Protein AF-A0A1Q9CNU0-F1 (afdb_monomer_lite)

Radius of gyration: 16.38 Å; chains: 1; bounding box: 50×30×41 Å

pLDDT: mean 82.79, std 15.1, range [34.31, 97.56]

Organism: Symbiodinium microadriaticum (NCBI:txid2951)

Foldseek 3Di:
DPPQADKDKDAWDDPPVDTHGWIWIARPVVRDIDTDDAEEPRDPDRDQCFADDVQADPWHWDADPVHRYIDTDDAEEDDAHRHFHQWEWDDDDQKIWTAWGDPPDFGQWIWIQRNVRRYIDTDDDDDDCRPDGDGNDYDDDDD

Structure (mmCIF, N/CA/C/O backbone):
data_AF-A0A1Q9CNU0-F1
#
_entry.id   AF-A0A1Q9CNU0-F1
#
loop_
_atom_site.group_PDB
_atom_site.id
_atom_site.type_symbol
_atom_site.label_atom_id
_atom_site.label_alt_id
_atom_site.label_comp_id
_atom_site.label_asym_id
_atom_site.label_entity_id
_atom_site.label_seq_id
_atom_site.pdbx_PDB_ins_code
_atom_site.Cartn_x
_atom_site.Cartn_y
_atom_site.Cartn_z
_atom_site.occupancy
_atom_site.B_iso_or_equiv
_atom_site.auth_seq_id
_atom_site.auth_comp_id
_atom_site.auth_asym_id
_atom_site.auth_atom_id
_atom_site.pdbx_PDB_model_num
ATOM 1 N N . MET A 1 1 ? -32.743 1.104 3.503 1.00 41.03 1 MET A N 1
ATOM 2 C CA . MET A 1 1 ? -31.331 0.662 3.493 1.00 41.03 1 MET A CA 1
ATOM 3 C C . MET A 1 1 ? -30.575 1.534 4.484 1.00 41.03 1 MET A C 1
ATOM 5 O O . MET A 1 1 ? -30.625 2.746 4.327 1.00 41.03 1 MET A O 1
ATOM 9 N N . LYS A 1 2 ? -29.979 0.975 5.549 1.00 45.94 2 LYS A N 1
ATOM 10 C CA . LYS A 1 2 ? -29.130 1.771 6.453 1.00 45.94 2 LYS A CA 1
ATOM 11 C C . LYS A 1 2 ? -27.870 2.138 5.676 1.00 45.94 2 LYS A C 1
ATOM 13 O O . LYS A 1 2 ? -27.099 1.252 5.328 1.00 45.94 2 LYS A O 1
ATOM 18 N N . VAL A 1 3 ? -27.700 3.420 5.373 1.00 54.53 3 VAL A N 1
ATOM 19 C CA . VAL A 1 3 ? -26.422 3.941 4.889 1.00 54.53 3 VAL A CA 1
ATOM 20 C C . VAL A 1 3 ? -25.438 3.745 6.038 1.00 54.53 3 VAL A C 1
ATOM 22 O O . VAL A 1 3 ? -25.589 4.362 7.090 1.00 54.53 3 VAL A O 1
ATOM 25 N N . SER A 1 4 ? -24.505 2.805 5.894 1.00 72.00 4 SER A N 1
ATOM 26 C CA . SER A 1 4 ? -23.425 2.637 6.862 1.00 72.00 4 SER A CA 1
ATOM 27 C C . SER A 1 4 ? -22.554 3.887 6.823 1.00 72.00 4 SER A C 1
ATOM 29 O O . SER A 1 4 ? -22.126 4.299 5.742 1.00 72.00 4 SER A O 1
ATOM 31 N N . CYS A 1 5 ? -22.299 4.490 7.980 1.00 82.75 5 CYS A N 1
ATOM 32 C CA . CYS A 1 5 ? -21.393 5.624 8.070 1.00 82.75 5 CYS A CA 1
ATOM 33 C C . CYS A 1 5 ? -19.988 5.233 7.583 1.00 82.75 5 CYS A C 1
ATOM 35 O O . CYS A 1 5 ? -19.506 4.144 7.910 1.00 82.75 5 CYS A O 1
ATOM 37 N N . PRO A 1 6 ? -19.328 6.082 6.778 1.00 91.12 6 PRO A N 1
ATOM 38 C CA . PRO A 1 6 ? -17.982 5.801 6.309 1.00 91.12 6 PRO A CA 1
ATOM 39 C C . PRO A 1 6 ? -17.003 5.817 7.489 1.00 91.12 6 PRO A C 1
ATOM 41 O O . PRO A 1 6 ? -17.133 6.620 8.414 1.00 91.12 6 PRO A O 1
ATOM 44 N N . CYS A 1 7 ? -16.015 4.929 7.441 1.00 92.69 7 CYS A N 1
ATOM 45 C CA . CYS A 1 7 ? -14.971 4.830 8.455 1.00 92.69 7 CYS A CA 1
ATOM 46 C C . CYS A 1 7 ? -13.599 5.056 7.820 1.00 92.69 7 CYS A C 1
ATOM 48 O O . CYS A 1 7 ? -13.320 4.537 6.737 1.00 92.69 7 CYS A O 1
ATOM 50 N N . LEU A 1 8 ? -12.741 5.798 8.516 1.00 92.69 8 LEU A N 1
ATOM 51 C CA . LEU A 1 8 ? -11.307 5.828 8.246 1.00 92.69 8 LEU A CA 1
ATOM 52 C C . LEU A 1 8 ? -10.663 4.651 8.975 1.00 92.69 8 LEU A C 1
ATOM 54 O O . LEU A 1 8 ? -10.969 4.414 10.138 1.00 92.69 8 LEU A O 1
ATOM 58 N N . TYR A 1 9 ? -9.760 3.943 8.311 1.00 92.06 9 TYR A N 1
ATOM 59 C CA . TYR A 1 9 ? -9.003 2.846 8.897 1.00 92.06 9 TYR A CA 1
ATOM 60 C C . TYR A 1 9 ? -7.525 3.217 8.939 1.00 92.06 9 TYR A C 1
ATOM 62 O O . TYR A 1 9 ? -6.985 3.719 7.953 1.00 92.06 9 TYR A O 1
ATOM 70 N N . VAL A 1 10 ? -6.887 2.972 10.079 1.00 91.69 10 VAL A N 1
ATOM 71 C CA . VAL A 1 10 ? -5.458 3.198 10.296 1.00 91.69 10 VAL A CA 1
ATOM 72 C C . VAL A 1 10 ? -4.853 1.888 10.760 1.00 91.69 10 VAL A C 1
ATOM 74 O O . VAL A 1 10 ? -5.343 1.284 11.712 1.00 91.69 10 VAL A O 1
ATOM 77 N N . TRP A 1 11 ? -3.803 1.455 10.074 1.00 88.94 11 TRP A N 1
ATOM 78 C CA . TRP A 1 11 ? -3.039 0.279 10.450 1.00 88.94 11 TRP A CA 1
ATOM 79 C C . TRP A 1 11 ? -1.566 0.628 10.570 1.00 88.94 11 TRP A C 1
ATOM 81 O O . TRP A 1 11 ? -1.003 1.259 9.671 1.00 88.94 11 TRP A O 1
ATOM 91 N N . GLY A 1 12 ? -0.961 0.183 11.664 1.00 87.12 12 GLY A N 1
ATOM 92 C CA . GLY A 1 12 ? 0.446 0.382 11.954 1.00 87.12 12 GLY A CA 1
ATOM 93 C C . GLY A 1 12 ? 0.875 1.847 11.952 1.00 87.12 12 GLY A C 1
ATOM 94 O O . GLY A 1 12 ? 0.129 2.736 12.362 1.00 87.12 12 GLY A O 1
ATOM 95 N N . GLY A 1 13 ? 2.110 2.112 11.528 1.00 82.81 13 GLY A N 1
ATOM 96 C CA . GLY A 1 13 ? 2.705 3.441 11.632 1.00 82.81 13 GLY A CA 1
ATOM 97 C C . GLY A 1 13 ? 4.052 3.431 12.344 1.00 82.81 13 GLY A C 1
ATOM 98 O O . GLY A 1 13 ? 4.733 2.410 12.447 1.00 82.81 13 GLY A O 1
ATOM 99 N N . THR A 1 14 ? 4.440 4.593 12.864 1.00 82.38 14 THR A N 1
ATOM 100 C CA . THR A 1 14 ? 5.580 4.713 13.771 1.00 82.38 14 THR A CA 1
ATOM 101 C C . THR A 1 14 ? 5.339 5.797 14.812 1.00 82.38 14 THR A C 1
ATOM 103 O O . THR A 1 14 ? 4.830 6.869 14.493 1.00 82.38 14 THR A O 1
ATOM 106 N N . HIS A 1 15 ? 5.750 5.531 16.051 1.00 80.94 15 HIS A N 1
ATOM 107 C CA . HIS A 1 15 ? 5.884 6.534 17.115 1.00 80.94 15 HIS A CA 1
ATOM 108 C C . HIS A 1 15 ? 7.367 6.875 17.360 1.00 80.94 15 HIS A C 1
ATOM 110 O O . HIS A 1 15 ? 7.788 7.125 18.488 1.00 80.94 15 HIS A O 1
ATOM 116 N N . GLY A 1 16 ? 8.194 6.813 16.312 1.00 78.31 16 GLY A N 1
ATOM 117 C CA . GLY A 1 16 ? 9.639 7.037 16.370 1.00 78.31 16 GLY A CA 1
ATOM 118 C C . GLY A 1 16 ? 10.416 5.759 16.680 1.00 78.31 16 GLY A C 1
ATOM 119 O O . GLY A 1 16 ? 11.146 5.261 15.827 1.00 78.31 16 GLY A O 1
ATOM 120 N N . THR A 1 17 ? 10.254 5.207 17.884 1.00 77.94 17 THR A N 1
ATOM 121 C CA . THR A 1 17 ? 10.979 3.991 18.314 1.00 77.94 17 THR A CA 1
ATOM 122 C C . THR A 1 17 ? 10.152 2.714 18.214 1.00 77.94 17 THR A C 1
ATOM 124 O O . THR A 1 17 ? 10.720 1.626 18.151 1.00 77.94 17 THR A O 1
ATOM 127 N N . ASN A 1 18 ? 8.823 2.837 18.176 1.00 79.88 18 ASN A N 1
AT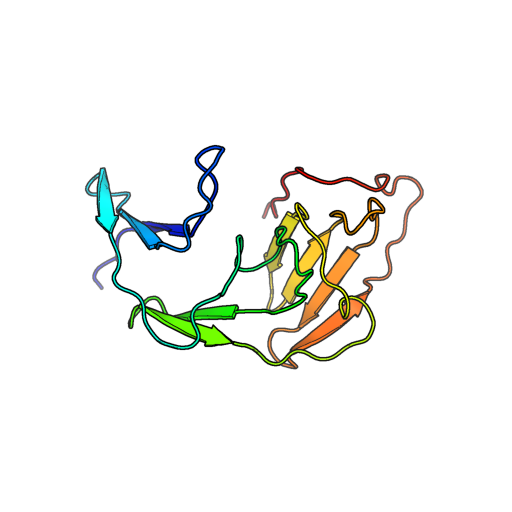OM 128 C CA . ASN A 1 18 ? 7.906 1.714 18.026 1.00 79.88 18 ASN A CA 1
ATOM 129 C C . ASN A 1 18 ? 7.231 1.740 16.651 1.00 79.88 18 ASN A C 1
ATOM 131 O O . ASN A 1 18 ? 6.874 2.808 16.147 1.00 79.88 18 ASN A O 1
ATOM 135 N N . TYR A 1 19 ? 7.026 0.556 16.086 1.00 78.00 19 TYR A N 1
ATOM 136 C CA . TYR A 1 19 ? 6.360 0.332 14.809 1.00 78.00 19 TYR A CA 1
ATOM 137 C C . TYR A 1 19 ? 5.184 -0.610 15.048 1.00 78.00 19 TYR A C 1
ATOM 139 O O . TYR A 1 19 ? 5.342 -1.825 14.905 1.00 78.00 19 TYR A O 1
ATOM 147 N N . PRO A 1 20 ? 4.043 -0.079 15.514 1.00 84.62 20 PRO A N 1
ATOM 148 C CA . PRO A 1 20 ? 2.911 -0.922 15.833 1.00 84.62 20 PRO A CA 1
ATOM 149 C C . PRO A 1 20 ? 2.366 -1.597 14.567 1.00 84.62 20 PRO A C 1
ATOM 151 O O . PRO A 1 20 ? 2.570 -1.125 13.450 1.00 84.62 20 PRO A O 1
ATOM 154 N N . THR A 1 21 ? 1.669 -2.710 14.764 1.00 86.19 21 THR A N 1
ATOM 155 C CA . THR A 1 21 ? 0.923 -3.450 13.731 1.00 86.19 21 THR A CA 1
ATOM 156 C C . THR A 1 21 ? -0.559 -3.552 14.106 1.00 86.19 21 THR A C 1
ATOM 158 O O . THR A 1 21 ? -1.267 -4.475 13.696 1.00 86.19 21 THR A O 1
ATOM 161 N N . ASP A 1 22 ? -1.024 -2.620 14.940 1.00 90.06 22 ASP A N 1
ATOM 162 C CA . ASP A 1 22 ? -2.398 -2.540 15.411 1.00 90.06 22 ASP A CA 1
ATOM 163 C C . ASP A 1 22 ? -3.313 -1.854 14.392 1.00 90.06 22 ASP A C 1
ATOM 165 O O . ASP A 1 22 ? -2.875 -1.242 13.418 1.00 90.06 22 ASP A O 1
ATOM 169 N N . MET A 1 23 ? -4.616 -2.032 14.595 1.00 91.94 23 MET A N 1
ATOM 170 C CA . MET A 1 23 ? -5.657 -1.567 13.694 1.00 91.94 23 MET A CA 1
ATOM 171 C C . MET A 1 23 ? -6.642 -0.701 14.471 1.00 91.94 23 MET A C 1
ATOM 173 O O . MET A 1 23 ? -7.215 -1.143 15.467 1.00 91.94 23 MET A O 1
ATOM 177 N N . TYR A 1 24 ? -6.900 0.499 13.967 1.00 94.38 24 TYR A N 1
ATOM 178 C CA . TYR A 1 24 ? -7.953 1.375 14.463 1.00 94.38 24 TYR A CA 1
ATOM 179 C C . TYR A 1 24 ? -8.907 1.738 13.338 1.00 94.38 24 TYR A C 1
ATOM 181 O O . TYR A 1 24 ? -8.525 1.819 12.165 1.00 94.38 24 TYR A O 1
ATOM 189 N N . ARG A 1 25 ? -10.153 2.026 13.707 1.00 94.62 25 ARG A N 1
ATOM 190 C CA . ARG A 1 25 ? -11.081 2.740 12.834 1.00 94.62 25 ARG A CA 1
ATOM 191 C C . ARG A 1 25 ? -11.614 3.991 13.505 1.00 94.62 25 ARG A C 1
ATOM 193 O O . ARG A 1 25 ? -11.776 4.028 14.720 1.00 94.62 25 ARG A O 1
ATOM 200 N N . PHE A 1 26 ? -11.915 4.989 12.694 1.00 96.00 26 PHE A N 1
ATOM 201 C CA . PHE A 1 26 ? -12.600 6.202 13.098 1.00 96.00 26 PHE A CA 1
ATOM 202 C C . PHE A 1 26 ? -13.923 6.300 12.353 1.00 96.00 26 PHE A C 1
ATOM 204 O O . PHE A 1 26 ? -13.940 6.385 11.121 1.00 96.00 26 PHE A O 1
ATOM 211 N N . ASP A 1 27 ? -15.025 6.287 13.093 1.00 94.44 27 ASP A N 1
ATOM 212 C CA . ASP A 1 27 ? -16.357 6.494 12.535 1.00 94.44 27 ASP A CA 1
ATOM 213 C C . ASP A 1 27 ? -16.566 7.994 12.274 1.00 94.44 27 ASP A C 1
ATOM 215 O O . ASP A 1 27 ? -16.529 8.817 13.192 1.00 94.44 27 ASP A O 1
ATOM 219 N N . LEU A 1 28 ? -16.782 8.364 11.007 1.00 94.69 28 LEU A N 1
ATOM 220 C CA . LEU A 1 28 ? -16.878 9.769 10.596 1.00 94.69 28 LEU A CA 1
ATOM 221 C C . LEU A 1 28 ? -18.177 10.454 11.049 1.00 94.69 28 LEU A C 1
ATOM 223 O O . LEU A 1 28 ? -18.230 11.683 11.088 1.00 94.69 28 LEU A O 1
ATOM 227 N N . CYS A 1 29 ? -19.216 9.692 11.393 1.00 94.44 29 CYS A N 1
ATOM 228 C CA . CYS A 1 29 ? -20.485 10.231 11.875 1.00 94.44 29 CYS A CA 1
ATOM 229 C C . CYS A 1 29 ? -20.441 10.506 13.380 1.00 94.44 29 CYS A C 1
ATOM 231 O O . CYS A 1 29 ? -20.819 11.588 13.826 1.00 94.44 29 CYS A O 1
ATOM 233 N N . THR A 1 30 ? -19.974 9.534 14.164 1.00 95.38 30 THR A N 1
ATOM 234 C CA . THR A 1 30 ? -19.898 9.633 15.632 1.00 95.38 30 THR A CA 1
ATOM 235 C C . THR A 1 30 ? -18.630 10.336 16.109 1.00 95.38 30 THR A C 1
ATOM 237 O O . THR A 1 30 ? -18.575 10.804 17.247 1.00 95.38 30 THR A O 1
ATOM 240 N N . LYS A 1 31 ? -17.627 10.451 15.229 1.00 95.50 31 LYS A N 1
ATOM 241 C CA . LYS A 1 31 ? -16.302 11.014 15.507 1.00 95.50 31 LYS A CA 1
ATOM 242 C C . LYS A 1 31 ? -15.576 10.275 16.632 1.00 95.50 31 LYS A C 1
ATOM 244 O O . LYS A 1 31 ? -14.934 10.904 17.472 1.00 95.50 31 LYS A O 1
ATOM 249 N N . GLN A 1 32 ? -15.698 8.951 16.658 1.00 96.94 32 GLN A N 1
ATOM 250 C CA . GLN A 1 32 ? -15.085 8.099 17.675 1.00 96.94 32 GLN A CA 1
ATOM 251 C C . GLN A 1 32 ? -14.052 7.159 17.064 1.00 96.94 32 GLN A C 1
ATOM 253 O O . GLN A 1 32 ? -14.264 6.599 15.987 1.00 96.94 32 GLN A O 1
ATOM 258 N N . TRP A 1 33 ? -12.943 6.990 17.785 1.00 97.56 33 TRP A N 1
ATOM 259 C CA . TRP A 1 33 ? -11.941 5.968 17.508 1.00 97.56 33 TRP A CA 1
ATOM 260 C C . TRP A 1 33 ? -12.322 4.653 18.181 1.00 97.56 33 TRP A C 1
ATOM 262 O O . TRP A 1 33 ? -12.805 4.636 19.310 1.00 97.56 33 TRP A O 1
ATOM 272 N N . GLU A 1 34 ? -12.035 3.551 17.504 1.00 96.31 34 GLU A N 1
ATOM 273 C CA . GLU A 1 34 ? -12.227 2.199 18.008 1.00 96.31 34 GLU A CA 1
ATOM 274 C C . GLU A 1 34 ? -11.001 1.352 17.668 1.00 96.31 34 GLU A C 1
ATOM 276 O O . GLU A 1 34 ? -10.555 1.319 16.517 1.00 96.31 34 GLU A O 1
ATOM 281 N N . TYR A 1 35 ? -10.464 0.667 18.676 1.00 96.25 35 TYR A N 1
ATOM 282 C CA . TYR A 1 35 ? -9.437 -0.352 18.493 1.00 96.25 35 TYR A CA 1
ATOM 283 C C . TYR A 1 35 ? -10.068 -1.628 17.936 1.00 96.25 35 TYR A C 1
ATOM 285 O O . TYR A 1 35 ? -11.055 -2.125 18.482 1.00 96.25 35 TYR A O 1
ATOM 293 N N . LEU A 1 36 ? -9.486 -2.184 16.875 1.00 95.31 36 LEU A N 1
ATOM 294 C CA . LEU A 1 36 ? -9.962 -3.415 16.256 1.00 95.31 36 LEU A CA 1
ATOM 295 C C . LEU A 1 36 ? -9.061 -4.588 16.636 1.00 95.31 36 LEU A C 1
ATOM 297 O O . LEU A 1 36 ? -7.870 -4.609 16.328 1.00 95.31 36 LEU A O 1
ATOM 301 N N . ILE A 1 37 ? -9.661 -5.620 17.227 1.00 94.56 37 ILE A N 1
ATOM 302 C CA . ILE A 1 37 ? -9.012 -6.926 17.359 1.00 94.56 37 ILE A CA 1
ATOM 303 C C . ILE A 1 37 ? -8.994 -7.572 15.973 1.00 94.56 37 ILE A C 1
ATOM 305 O O . ILE A 1 37 ? -10.046 -7.739 15.350 1.00 94.56 37 ILE A O 1
ATOM 309 N N . THR A 1 38 ? -7.803 -7.929 15.494 1.00 93.12 38 THR A N 1
ATOM 310 C CA . THR A 1 38 ? -7.608 -8.556 14.180 1.00 93.12 38 THR A CA 1
ATOM 311 C C . THR A 1 38 ? -6.982 -9.941 14.312 1.00 93.12 38 THR A C 1
ATOM 313 O O . THR A 1 38 ? -6.310 -10.242 15.298 1.00 93.12 38 THR A O 1
ATOM 316 N N . THR A 1 39 ? -7.244 -10.811 13.337 1.00 94.50 39 THR A N 1
ATOM 317 C CA . THR A 1 39 ? -6.783 -12.212 13.328 1.00 94.50 39 THR A CA 1
ATOM 318 C C . THR A 1 39 ? -6.345 -12.642 11.923 1.00 94.50 39 THR A C 1
ATOM 320 O O . THR A 1 39 ? -6.466 -11.863 10.978 1.00 94.50 39 THR A O 1
ATOM 323 N N . GLY A 1 40 ? -5.856 -13.876 11.763 1.00 92.19 40 GLY A N 1
ATOM 324 C CA . GLY A 1 40 ? -5.451 -14.445 10.471 1.00 92.19 40 GLY A CA 1
ATOM 325 C C . GLY A 1 40 ? -3.955 -14.311 10.195 1.00 92.19 40 GLY A C 1
ATOM 326 O O . GLY A 1 40 ? -3.148 -14.359 11.125 1.00 92.19 40 GLY A O 1
ATOM 327 N N . ASP A 1 41 ? -3.594 -14.143 8.922 1.00 88.56 41 ASP A N 1
ATOM 328 C CA . ASP A 1 41 ? -2.203 -13.981 8.483 1.00 88.56 41 ASP A CA 1
ATOM 329 C C . ASP A 1 41 ? -1.744 -12.547 8.771 1.00 88.56 41 ASP A C 1
ATOM 331 O O . ASP A 1 41 ?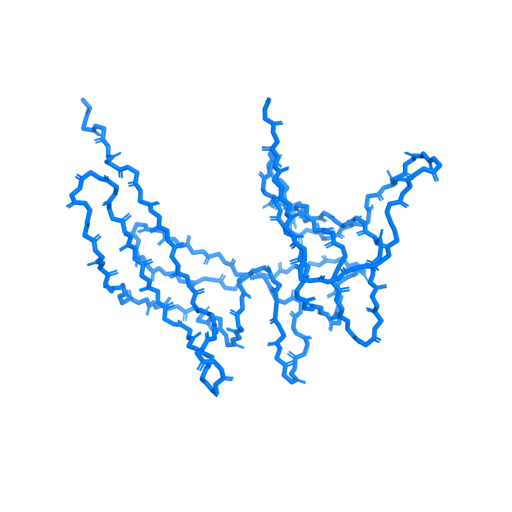 -1.714 -11.696 7.879 1.00 88.56 41 ASP A O 1
ATOM 335 N N . LEU A 1 42 ? -1.471 -12.250 10.042 1.00 85.81 42 LEU A N 1
ATOM 336 C CA . LEU A 1 42 ? -1.105 -10.905 10.477 1.00 85.81 42 LEU A CA 1
ATOM 337 C C . LEU A 1 42 ? 0.161 -10.437 9.740 1.00 85.81 42 LEU A C 1
ATOM 339 O O . LEU A 1 42 ? 1.186 -11.124 9.812 1.00 85.81 42 LEU A O 1
ATOM 343 N N . PRO A 1 43 ? 0.130 -9.272 9.066 1.00 79.06 43 PRO A N 1
ATOM 344 C CA . PRO A 1 43 ? 1.320 -8.747 8.425 1.00 79.06 43 PRO A CA 1
ATOM 345 C C . PRO A 1 43 ? 2.394 -8.466 9.482 1.00 79.06 43 PRO A C 1
ATOM 347 O O . PRO A 1 43 ? 2.217 -7.649 10.387 1.00 79.06 43 PRO A O 1
ATOM 350 N N . CYS A 1 44 ? 3.527 -9.154 9.372 1.00 64.12 44 CYS A N 1
ATOM 351 C CA . CYS A 1 44 ? 4.696 -8.941 10.214 1.00 64.12 44 CYS A CA 1
ATOM 352 C C . CYS A 1 44 ? 5.535 -7.788 9.642 1.00 64.12 44 CYS A C 1
ATOM 354 O O . CYS A 1 44 ? 6.594 -7.986 9.055 1.00 64.12 44 CYS A O 1
ATOM 356 N N . GLY A 1 45 ? 5.049 -6.553 9.736 1.00 57.91 45 GLY A N 1
ATOM 357 C CA . GLY A 1 45 ? 5.732 -5.443 9.073 1.00 57.91 45 GLY A CA 1
ATOM 358 C C . GLY A 1 45 ? 4.991 -4.128 9.167 1.00 57.91 45 GLY A C 1
ATOM 359 O O . GLY A 1 45 ? 3.933 -4.054 9.765 1.00 57.91 45 GLY A O 1
ATOM 360 N N . ARG A 1 46 ? 5.578 -3.064 8.620 1.00 59.62 46 ARG A N 1
ATOM 361 C CA . ARG A 1 46 ? 5.137 -1.697 8.908 1.00 59.62 46 ARG A CA 1
ATOM 362 C C . ARG A 1 46 ? 3.934 -1.234 8.080 1.00 59.62 46 ARG A C 1
ATOM 364 O O . ARG A 1 46 ? 3.204 -0.395 8.590 1.00 59.62 46 ARG A O 1
ATOM 371 N N . TYR A 1 47 ? 3.703 -1.736 6.852 1.00 56.00 47 TYR A N 1
ATOM 372 C CA . TYR A 1 47 ? 2.589 -1.285 5.977 1.00 56.00 47 TYR A CA 1
ATOM 373 C C . TYR A 1 47 ? 2.075 -2.396 5.022 1.00 56.00 47 TYR A C 1
ATOM 375 O O . TYR A 1 47 ? 2.853 -3.236 4.580 1.00 56.00 47 TYR A O 1
ATOM 383 N N . ILE A 1 48 ? 0.768 -2.396 4.708 1.00 54.72 48 ILE A N 1
ATOM 384 C CA . ILE A 1 48 ? 0.029 -3.440 3.940 1.00 54.72 48 ILE A CA 1
ATOM 385 C C . ILE A 1 48 ? 0.318 -3.407 2.433 1.00 54.72 48 ILE A C 1
ATOM 387 O O . ILE A 1 48 ? 0.196 -4.420 1.749 1.00 54.72 48 ILE A O 1
ATOM 391 N N . VAL A 1 49 ? 0.724 -2.244 1.925 1.00 50.53 49 VAL A N 1
ATOM 392 C CA . VAL A 1 49 ? 1.297 -2.055 0.592 1.00 50.53 49 VAL A CA 1
ATOM 393 C C . VAL A 1 49 ? 2.410 -1.025 0.771 1.00 50.53 49 VAL A C 1
ATOM 395 O O . VAL A 1 49 ? 2.170 0.177 0.715 1.00 50.53 49 VAL A O 1
ATOM 398 N N . GLY A 1 50 ? 3.601 -1.510 1.131 1.00 44.56 50 GLY A N 1
ATOM 399 C CA . GLY A 1 50 ? 4.820 -0.706 1.129 1.00 44.56 50 GLY A CA 1
ATOM 400 C C . GLY A 1 50 ? 5.256 -0.031 2.398 1.00 44.56 50 GLY A C 1
ATOM 401 O O . GLY A 1 50 ? 4.829 1.073 2.714 1.00 44.56 50 GLY A O 1
ATOM 402 N N . GLY A 1 51 ? 6.264 -0.603 3.047 1.00 40.78 51 GLY A N 1
ATOM 403 C CA . GLY A 1 51 ? 7.069 0.159 3.987 1.00 40.78 51 GLY A CA 1
ATOM 404 C C . GLY A 1 51 ? 7.917 -0.691 4.916 1.00 40.78 51 GLY A C 1
ATOM 405 O O . GLY A 1 51 ? 7.563 -1.807 5.273 1.00 40.78 51 GLY A O 1
ATOM 406 N N . SER A 1 52 ? 9.073 -0.122 5.255 1.00 39.09 52 SER A N 1
ATOM 407 C CA . SER A 1 52 ? 10.337 -0.813 5.508 1.00 39.09 52 SER A CA 1
ATOM 408 C C . SER A 1 52 ? 10.282 -1.748 6.699 1.00 39.09 52 SER A C 1
ATOM 410 O O . SER A 1 52 ? 9.709 -1.422 7.717 1.00 39.09 52 SER A O 1
ATOM 412 N N . GLY A 1 53 ? 10.905 -2.908 6.582 1.00 34.31 53 GLY A N 1
ATOM 413 C CA . GLY A 1 53 ? 11.475 -3.661 7.685 1.00 34.31 53 GLY A CA 1
ATOM 414 C C . GLY A 1 53 ? 12.978 -3.756 7.434 1.00 34.31 53 GLY A C 1
ATOM 415 O O . GLY A 1 53 ? 13.438 -3.496 6.324 1.00 34.31 53 GLY A O 1
ATOM 416 N N . ILE A 1 54 ? 13.753 -4.182 8.430 1.00 34.66 54 ILE A N 1
ATOM 417 C CA . ILE A 1 54 ? 15.109 -4.717 8.181 1.00 34.66 54 ILE A CA 1
ATOM 418 C C . ILE A 1 54 ? 15.079 -5.911 7.209 1.00 34.66 54 ILE A C 1
ATOM 420 O O . ILE A 1 54 ? 16.082 -6.201 6.568 1.00 34.66 54 ILE A O 1
ATOM 424 N N . ASN A 1 55 ? 13.901 -6.518 7.031 1.00 38.06 55 ASN A N 1
ATOM 425 C CA . ASN A 1 55 ? 13.606 -7.486 5.991 1.00 38.06 55 ASN A CA 1
ATOM 426 C C . ASN A 1 55 ? 12.641 -6.867 4.970 1.00 38.06 55 ASN A C 1
ATOM 428 O O . ASN A 1 55 ? 11.582 -6.337 5.318 1.00 38.06 55 ASN A O 1
ATOM 432 N N . ARG A 1 56 ? 13.066 -6.878 3.710 1.00 50.53 56 ARG A N 1
ATOM 433 C CA . ARG A 1 56 ? 12.431 -6.202 2.581 1.00 50.53 56 ARG A CA 1
ATOM 434 C C . ARG A 1 56 ? 11.387 -7.141 1.970 1.00 50.53 56 ARG A C 1
ATOM 436 O O . ARG A 1 56 ? 11.710 -7.978 1.141 1.00 50.53 56 ARG A O 1
ATOM 443 N N . TYR A 1 57 ? 10.147 -7.082 2.447 1.00 53.84 57 TYR A N 1
ATOM 444 C CA . TYR A 1 57 ? 9.104 -7.997 1.975 1.00 53.84 57 TYR A CA 1
ATOM 445 C C . TYR A 1 57 ? 8.238 -7.331 0.901 1.00 53.84 57 TYR A C 1
ATOM 447 O O . TYR A 1 57 ? 7.610 -6.306 1.157 1.00 53.84 57 TYR A O 1
ATOM 455 N N . GLY A 1 58 ? 8.184 -7.933 -0.291 1.00 63.69 58 GLY A N 1
ATOM 456 C CA . GLY A 1 58 ? 7.187 -7.664 -1.340 1.00 63.69 58 GLY A CA 1
ATOM 457 C C . GLY A 1 58 ? 5.835 -8.346 -1.076 1.00 63.69 58 GLY A C 1
ATOM 458 O O . GLY A 1 58 ? 5.080 -8.617 -2.008 1.00 63.69 58 GLY A O 1
ATOM 459 N N . ASP A 1 59 ? 5.549 -8.676 0.185 1.00 77.62 59 ASP A N 1
ATOM 460 C CA . ASP A 1 59 ? 4.337 -9.382 0.577 1.00 77.62 59 ASP A CA 1
ATOM 461 C C . ASP A 1 59 ? 3.107 -8.479 0.439 1.00 77.62 59 ASP A C 1
ATOM 463 O O . ASP A 1 59 ? 3.109 -7.319 0.853 1.00 77.62 59 ASP A O 1
ATOM 467 N N . VAL A 1 60 ? 2.028 -9.046 -0.093 1.00 81.12 60 VAL A N 1
ATOM 468 C CA . VAL A 1 60 ? 0.734 -8.376 -0.219 1.00 81.12 60 VAL A CA 1
ATOM 469 C C . VAL A 1 60 ? -0.233 -9.007 0.769 1.00 81.12 60 VAL A C 1
ATOM 471 O O . VAL A 1 60 ? -0.352 -10.230 0.841 1.00 81.12 60 VAL A O 1
ATOM 474 N N . PHE A 1 61 ? -0.954 -8.179 1.519 1.00 85.88 61 PHE A N 1
ATOM 475 C CA . PHE A 1 61 ? -1.987 -8.634 2.444 1.00 85.88 61 PHE A CA 1
ATOM 476 C C . PHE A 1 61 ? -3.330 -7.988 2.119 1.00 85.88 61 PHE A C 1
ATOM 478 O O . PHE A 1 61 ? -3.407 -6.856 1.648 1.00 85.88 61 PHE A O 1
ATOM 485 N N . THR A 1 62 ? -4.409 -8.713 2.397 1.00 86.69 62 THR A N 1
ATOM 486 C CA . THR A 1 62 ? -5.782 -8.203 2.297 1.00 86.69 62 THR A CA 1
ATOM 487 C C . THR A 1 62 ? -6.450 -8.241 3.659 1.00 86.69 62 THR A C 1
ATOM 489 O O . THR A 1 62 ? -6.223 -9.164 4.441 1.00 86.69 62 THR A O 1
ATOM 492 N N . PHE A 1 63 ? -7.283 -7.238 3.933 1.00 89.31 63 PHE A N 1
ATOM 493 C CA . PHE A 1 63 ? -8.063 -7.147 5.160 1.00 89.31 63 PHE A CA 1
ATOM 494 C C . PHE A 1 63 ? -9.549 -7.273 4.861 1.00 89.31 63 PHE A C 1
ATOM 496 O O . PHE A 1 63 ? -10.100 -6.522 4.054 1.00 89.31 63 PHE A O 1
ATOM 503 N N . HIS A 1 64 ? -10.212 -8.206 5.536 1.00 88.44 64 HIS A N 1
ATOM 504 C CA . HIS A 1 64 ? -11.653 -8.367 5.439 1.00 88.44 64 HIS A CA 1
ATOM 505 C C . HIS A 1 64 ? -12.358 -7.579 6.551 1.00 88.44 64 HIS A C 1
ATOM 507 O O . HIS A 1 64 ? -12.434 -8.029 7.695 1.00 88.44 64 HI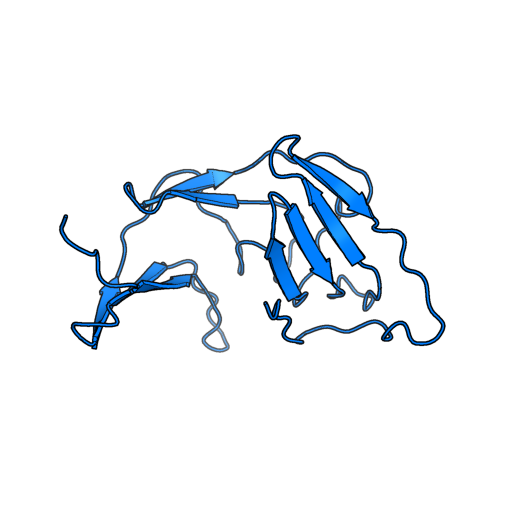S A O 1
ATOM 513 N N . PHE A 1 65 ? -12.921 -6.419 6.205 1.00 88.31 65 PHE A N 1
ATOM 514 C CA . PHE A 1 65 ? -13.527 -5.475 7.158 1.00 88.31 65 PHE A CA 1
ATOM 515 C C . PHE A 1 65 ? -14.720 -6.029 7.952 1.00 88.31 65 PHE A C 1
ATOM 517 O O . PHE A 1 65 ? -14.967 -5.589 9.068 1.00 88.31 65 PHE A O 1
ATOM 524 N N . GLY A 1 66 ? -15.473 -6.987 7.399 1.00 88.06 66 GLY A N 1
ATOM 525 C CA . GLY A 1 66 ? -16.626 -7.571 8.096 1.00 88.06 66 GLY A CA 1
ATOM 526 C C . GLY A 1 66 ? -16.244 -8.549 9.211 1.00 88.06 66 GLY A C 1
ATOM 527 O O . GLY A 1 66 ? -17.030 -8.775 10.122 1.00 88.06 66 GLY A O 1
ATOM 528 N N . THR A 1 67 ? -15.045 -9.133 9.140 1.00 91.69 67 THR A N 1
ATOM 529 C CA . THR A 1 67 ? -14.582 -10.173 10.079 1.00 91.69 67 THR A CA 1
ATOM 530 C C . THR A 1 67 ? -13.290 -9.795 10.797 1.00 91.69 67 THR A C 1
ATOM 532 O O . THR A 1 67 ? -12.835 -10.549 11.648 1.00 91.69 67 THR A O 1
ATOM 535 N N . ASN A 1 68 ? -12.679 -8.662 10.446 1.00 92.44 68 ASN A N 1
ATOM 536 C CA . ASN A 1 68 ? -11.366 -8.223 10.916 1.00 92.44 68 ASN A CA 1
ATOM 537 C C . ASN A 1 68 ? -10.252 -9.270 10.716 1.00 92.44 68 ASN A C 1
ATOM 539 O O . ASN A 1 68 ? -9.396 -9.468 11.581 1.00 92.44 68 ASN A O 1
ATOM 543 N N . VAL A 1 69 ? -10.269 -9.960 9.571 1.00 92.06 69 VAL A N 1
ATOM 544 C CA . VAL A 1 69 ? -9.299 -11.021 9.250 1.00 92.06 69 VAL A CA 1
ATOM 545 C C . VAL A 1 69 ? -8.317 -10.543 8.187 1.00 92.06 69 VAL A C 1
ATOM 547 O O . VAL A 1 69 ? -8.731 -10.086 7.120 1.00 92.06 69 VAL A O 1
ATOM 550 N N . TRP A 1 70 ? -7.027 -10.706 8.467 1.00 91.44 70 TRP A N 1
ATOM 551 C CA . TRP A 1 70 ? -5.929 -10.561 7.519 1.00 91.44 70 TRP A CA 1
ATOM 552 C C . TRP A 1 70 ? -5.689 -11.856 6.747 1.00 91.44 70 TRP A C 1
ATOM 554 O O . TRP A 1 70 ? -5.791 -12.954 7.301 1.00 91.44 70 TRP A O 1
ATOM 564 N N . ARG A 1 71 ? -5.343 -11.729 5.466 1.00 87.38 71 ARG A N 1
ATOM 565 C CA . ARG A 1 71 ? -4.900 -12.845 4.624 1.00 87.38 71 ARG A CA 1
ATOM 566 C C . ARG A 1 71 ? -3.697 -12.445 3.795 1.00 87.38 71 ARG A C 1
ATOM 568 O O . ARG A 1 71 ? -3.740 -11.405 3.129 1.00 87.38 71 ARG A O 1
ATOM 575 N N . LYS A 1 72 ? -2.669 -13.292 3.787 1.00 85.25 72 LYS A N 1
ATOM 576 C CA . LYS A 1 72 ? -1.529 -13.135 2.886 1.00 85.25 72 LYS A CA 1
ATOM 577 C C . LYS A 1 72 ? -1.962 -13.520 1.477 1.00 85.25 72 LYS A C 1
ATOM 579 O O . LYS A 1 72 ? -2.585 -14.558 1.261 1.00 85.25 72 LYS A O 1
ATOM 584 N N . VAL A 1 73 ? -1.645 -12.668 0.514 1.00 83.06 73 VAL A N 1
ATOM 585 C CA . VAL A 1 73 ? -1.881 -12.919 -0.903 1.00 83.06 73 VAL A CA 1
ATOM 586 C C . VAL A 1 73 ? -0.572 -13.388 -1.509 1.00 83.06 73 VAL A C 1
ATOM 588 O O . VAL A 1 73 ? 0.437 -12.687 -1.462 1.00 83.06 73 VAL A O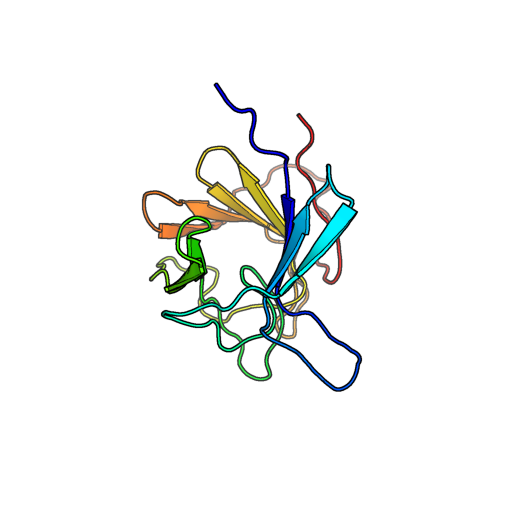 1
ATOM 591 N N . LEU A 1 74 ? -0.593 -14.591 -2.073 1.00 83.62 74 LEU A N 1
ATOM 592 C CA . LEU A 1 74 ? 0.518 -15.079 -2.873 1.00 83.62 74 LEU A CA 1
ATOM 593 C C . LEU A 1 74 ? 0.469 -14.372 -4.224 1.00 83.62 74 LEU A C 1
ATOM 595 O O . LEU A 1 74 ? -0.464 -14.569 -5.001 1.00 83.62 74 LEU A O 1
ATOM 599 N N . CYS A 1 75 ? 1.460 -13.522 -4.462 1.00 82.12 75 CYS A N 1
ATOM 600 C CA . CYS A 1 75 ? 1.635 -12.816 -5.719 1.00 82.12 75 CYS A CA 1
ATOM 601 C C . CYS A 1 75 ? 2.784 -13.430 -6.516 1.00 82.12 75 CYS A C 1
ATOM 603 O O . CYS A 1 75 ? 3.716 -14.005 -5.954 1.00 82.12 75 CYS A O 1
ATOM 605 N N . SER A 1 76 ? 2.713 -13.287 -7.834 1.00 83.12 76 SER A N 1
ATOM 606 C CA . SER A 1 76 ? 3.785 -13.658 -8.761 1.00 83.12 76 SER A CA 1
ATOM 607 C C . SER A 1 76 ? 4.168 -12.461 -9.637 1.00 83.12 76 SER A C 1
ATOM 609 O O . SER A 1 76 ? 3.620 -11.371 -9.462 1.00 83.12 76 SER A O 1
ATOM 611 N N . GLY A 1 77 ? 5.121 -12.639 -10.552 1.00 76.00 77 GLY A N 1
ATOM 612 C CA . GLY A 1 77 ? 5.679 -11.565 -11.381 1.00 76.00 77 GLY A CA 1
ATOM 613 C C . GLY A 1 77 ? 7.143 -11.272 -11.052 1.00 76.00 77 GLY A C 1
ATOM 614 O O . GLY A 1 77 ? 7.688 -11.786 -10.076 1.00 76.00 77 GLY A O 1
ATOM 615 N N . THR A 1 78 ? 7.795 -10.484 -11.902 1.00 62.34 78 THR A N 1
ATOM 616 C CA . THR A 1 78 ? 9.261 -10.322 -11.906 1.00 62.34 78 THR A CA 1
ATOM 617 C C . THR A 1 78 ? 9.767 -9.083 -11.176 1.00 62.34 78 THR A C 1
ATOM 619 O O . THR A 1 78 ? 10.941 -9.034 -10.832 1.00 62.34 78 THR A O 1
ATOM 622 N N . ASP A 1 79 ? 8.910 -8.091 -10.919 1.00 62.31 79 ASP A N 1
ATOM 623 C CA . ASP A 1 79 ? 9.395 -6.721 -10.679 1.00 62.31 79 ASP A CA 1
ATOM 624 C C . ASP A 1 79 ? 9.421 -6.293 -9.194 1.00 62.31 79 ASP A C 1
ATOM 626 O O . ASP A 1 79 ? 9.903 -5.208 -8.875 1.00 62.31 79 ASP A O 1
ATOM 630 N N . LEU A 1 80 ? 8.934 -7.131 -8.265 1.00 62.41 80 LEU A N 1
ATOM 631 C CA . LEU A 1 80 ? 8.824 -6.804 -6.826 1.00 62.41 80 LEU A CA 1
ATOM 632 C C . LEU A 1 80 ? 9.366 -7.873 -5.866 1.00 62.41 80 LEU A C 1
ATOM 634 O O . LEU A 1 80 ? 9.068 -7.812 -4.671 1.00 62.41 80 LEU A O 1
ATOM 638 N N . SER A 1 81 ? 10.176 -8.822 -6.350 1.00 53.44 81 SER A N 1
ATOM 639 C CA . SER A 1 81 ? 10.669 -9.949 -5.536 1.00 53.44 81 SER A CA 1
ATOM 640 C C . SER A 1 81 ? 11.377 -9.523 -4.247 1.00 53.44 81 SER A C 1
ATOM 642 O O . SER A 1 81 ? 11.312 -10.245 -3.254 1.00 53.44 81 SER A O 1
ATOM 644 N N . ASP A 1 82 ? 11.992 -8.336 -4.243 1.00 63.03 82 ASP A N 1
ATOM 645 C CA . ASP A 1 82 ? 12.916 -7.928 -3.184 1.00 63.03 82 ASP A CA 1
ATOM 646 C C . ASP A 1 82 ? 12.330 -6.903 -2.204 1.00 63.03 82 ASP A C 1
ATOM 648 O O . ASP A 1 82 ? 12.987 -6.580 -1.222 1.00 63.03 82 ASP A O 1
ATOM 652 N N . GLY A 1 83 ? 11.102 -6.411 -2.431 1.00 73.69 83 GLY A N 1
ATOM 653 C CA . GLY A 1 83 ? 10.408 -5.457 -1.553 1.00 73.69 83 GLY A CA 1
ATOM 654 C C . GLY A 1 83 ? 11.050 -4.060 -1.452 1.00 73.69 83 GLY A C 1
ATOM 655 O O . GLY A 1 83 ? 12.260 -3.875 -1.523 1.00 73.69 83 GLY A O 1
ATOM 656 N N . ARG A 1 84 ? 10.232 -3.023 -1.234 1.00 82.94 84 ARG A N 1
ATOM 657 C CA . ARG A 1 84 ? 10.704 -1.631 -1.082 1.00 82.94 84 ARG A CA 1
ATOM 658 C C . ARG A 1 84 ? 9.827 -0.827 -0.132 1.00 82.94 84 ARG A C 1
ATOM 660 O O . ARG A 1 84 ? 8.655 -1.151 0.063 1.00 82.94 84 ARG A O 1
ATOM 667 N N . TYR A 1 85 ? 10.371 0.247 0.435 1.00 82.50 85 TYR A N 1
ATOM 668 C CA . TYR A 1 85 ? 9.668 1.078 1.410 1.00 82.50 85 TYR A CA 1
ATOM 669 C C . TYR A 1 85 ? 9.318 2.476 0.922 1.00 82.50 85 TYR A C 1
ATOM 671 O O . TYR A 1 85 ? 9.923 2.979 -0.018 1.00 82.50 85 TYR A O 1
ATOM 679 N N . ALA A 1 86 ? 8.345 3.096 1.602 1.00 86.56 86 ALA A N 1
ATOM 680 C CA . ALA A 1 86 ? 7.919 4.479 1.385 1.00 86.56 86 ALA A CA 1
ATOM 681 C C . ALA A 1 86 ? 7.610 4.809 -0.087 1.00 86.56 86 ALA A C 1
ATOM 683 O O . ALA A 1 86 ? 7.817 5.935 -0.543 1.00 86.56 86 ALA A O 1
ATOM 684 N N . HIS A 1 87 ? 7.116 3.812 -0.821 1.00 89.12 87 HIS A N 1
ATOM 685 C CA . HIS A 1 87 ? 6.417 4.027 -2.076 1.00 89.12 87 HIS A CA 1
ATOM 686 C C . HIS A 1 87 ? 5.015 4.567 -1.796 1.00 89.12 87 HIS A C 1
ATOM 688 O O . HIS A 1 87 ? 4.518 4.493 -0.671 1.00 89.12 87 HIS A O 1
ATOM 694 N N . SER A 1 88 ? 4.367 5.074 -2.834 1.00 91.50 88 SER A N 1
ATOM 695 C CA . SER A 1 88 ? 2.936 5.350 -2.793 1.00 91.50 88 SER A CA 1
ATOM 696 C C . SER A 1 88 ? 2.188 4.297 -3.602 1.00 91.50 88 SER A C 1
ATOM 698 O O . SER A 1 88 ? 2.719 3.763 -4.579 1.00 91.50 88 SER A O 1
ATOM 700 N N . ALA A 1 89 ? 0.965 3.980 -3.179 1.00 90.69 89 ALA A N 1
ATOM 701 C CA . ALA A 1 89 ? 0.109 3.040 -3.881 1.00 90.69 89 ALA A CA 1
ATOM 702 C C . ALA A 1 89 ? -1.335 3.539 -3.951 1.00 90.69 89 ALA A C 1
ATOM 704 O O . ALA A 1 89 ? -1.832 4.178 -3.022 1.00 90.69 89 ALA A O 1
ATOM 705 N N . VAL A 1 90 ? -2.013 3.238 -5.057 1.00 91.88 90 VAL A N 1
ATOM 706 C CA . VAL A 1 90 ? -3.409 3.618 -5.303 1.00 91.88 90 VAL A CA 1
ATOM 707 C C . VAL A 1 90 ? -4.182 2.453 -5.916 1.00 91.88 90 VAL A C 1
ATOM 709 O O . VAL A 1 90 ? -3.671 1.736 -6.770 1.00 91.88 90 VAL A O 1
ATOM 712 N N . LEU A 1 91 ? -5.430 2.267 -5.482 1.00 88.94 91 LEU A N 1
ATOM 713 C CA . LEU A 1 91 ? -6.333 1.226 -5.980 1.00 88.94 91 LEU A CA 1
ATOM 714 C C . LEU A 1 91 ? -7.262 1.795 -7.057 1.00 88.94 91 LEU A C 1
ATOM 716 O O . LEU A 1 91 ? -7.946 2.794 -6.813 1.00 88.94 91 LEU A O 1
ATOM 720 N N . ARG A 1 92 ? -7.345 1.137 -8.217 1.00 90.94 92 ARG A N 1
ATOM 721 C CA . ARG A 1 92 ? -8.251 1.524 -9.304 1.00 90.94 92 ARG A CA 1
ATOM 722 C C . ARG A 1 92 ? -8.549 0.376 -10.251 1.00 90.94 92 ARG A C 1
ATOM 724 O O . ARG A 1 92 ? -7.632 -0.293 -10.700 1.00 90.94 92 ARG A O 1
ATOM 731 N N . ASP A 1 93 ? -9.830 0.206 -10.576 1.00 92.38 93 ASP A N 1
ATOM 732 C CA . ASP A 1 93 ? -10.319 -0.700 -11.626 1.00 92.38 93 ASP A CA 1
ATOM 733 C C . ASP A 1 93 ? -9.731 -2.124 -11.548 1.00 92.38 93 ASP A C 1
ATOM 735 O O . ASP A 1 93 ? -9.379 -2.713 -12.560 1.00 92.38 93 ASP A O 1
ATOM 739 N N . GLY A 1 94 ? -9.604 -2.678 -10.335 1.00 89.94 94 GLY A N 1
ATOM 740 C CA . GLY A 1 94 ? -9.053 -4.025 -10.126 1.00 89.94 94 GLY A CA 1
ATOM 741 C C . GLY A 1 94 ? -7.524 -4.098 -10.070 1.00 89.94 94 GLY A C 1
ATOM 742 O O . GLY A 1 94 ? -6.984 -5.187 -9.924 1.00 89.94 94 GLY A O 1
ATOM 743 N N . TYR A 1 95 ? -6.828 -2.962 -10.103 1.00 91.12 95 TYR A N 1
ATOM 744 C CA . TYR A 1 95 ? -5.374 -2.886 -10.013 1.00 91.12 95 TYR A CA 1
ATOM 745 C C . TYR A 1 95 ? -4.921 -2.073 -8.804 1.00 91.12 95 TYR A C 1
ATOM 747 O O . TYR A 1 95 ? -5.533 -1.063 -8.446 1.00 91.12 95 TYR A O 1
ATOM 755 N N . ILE A 1 96 ? -3.807 -2.480 -8.201 1.00 90.62 96 ILE A N 1
ATOM 756 C CA . ILE A 1 96 ? -3.019 -1.609 -7.325 1.00 90.62 96 ILE A CA 1
ATOM 757 C C . ILE A 1 96 ? -1.860 -1.070 -8.148 1.00 90.62 96 ILE A C 1
ATOM 759 O O . ILE A 1 96 ? -1.048 -1.851 -8.627 1.00 90.62 96 ILE A O 1
ATOM 763 N N . TYR A 1 97 ? -1.763 0.246 -8.278 1.00 91.50 97 TYR A N 1
ATOM 764 C CA . TYR A 1 97 ? -0.612 0.910 -8.880 1.00 91.50 97 TYR A CA 1
ATOM 765 C C . TYR A 1 97 ? 0.349 1.342 -7.786 1.00 91.50 97 TYR A C 1
ATOM 767 O O . TYR A 1 97 ? -0.090 1.884 -6.773 1.00 91.50 97 TYR A O 1
ATOM 775 N N . LEU A 1 98 ? 1.639 1.130 -8.007 1.00 92.00 98 LEU A N 1
ATOM 776 C CA . LEU A 1 98 ? 2.725 1.458 -7.096 1.00 92.00 98 LEU A CA 1
ATOM 777 C C . LEU A 1 98 ? 3.738 2.323 -7.835 1.00 92.00 98 LEU A C 1
ATOM 779 O O . LEU A 1 98 ? 4.175 1.956 -8.924 1.00 92.00 98 LEU A O 1
ATOM 783 N N . TYR A 1 99 ? 4.134 3.442 -7.232 1.00 92.56 99 TYR A N 1
ATOM 784 C CA . TYR A 1 99 ? 5.187 4.294 -7.777 1.00 92.56 99 TYR A CA 1
ATOM 785 C C . TYR A 1 99 ? 6.310 4.526 -6.765 1.00 92.56 99 TYR A C 1
ATOM 787 O O . TYR A 1 99 ? 6.076 4.809 -5.584 1.00 92.56 99 TYR A O 1
ATOM 795 N N . GLY A 1 100 ? 7.540 4.422 -7.262 1.00 92.12 100 GLY A N 1
ATOM 796 C CA . GLY A 1 100 ? 8.768 4.721 -6.543 1.00 92.12 100 GLY A CA 1
ATOM 797 C C . GLY A 1 100 ? 9.021 3.860 -5.309 1.00 92.12 100 GLY A C 1
ATOM 798 O O . GLY A 1 100 ? 8.848 2.641 -5.333 1.00 92.12 100 GLY A O 1
ATOM 799 N N . GLY A 1 101 ? 9.491 4.488 -4.233 1.00 90.88 101 GLY A N 1
ATOM 800 C CA . GLY A 1 101 ? 9.982 3.821 -3.030 1.00 90.88 101 GLY A CA 1
ATOM 801 C C . GLY A 1 101 ? 11.483 3.559 -3.065 1.00 90.88 101 GLY A C 1
ATOM 802 O O . GLY A 1 101 ? 12.189 3.997 -3.973 1.00 90.88 101 GLY A O 1
ATOM 803 N N . ASN A 1 102 ? 11.973 2.877 -2.033 1.00 87.00 102 ASN A N 1
ATOM 804 C CA . ASN A 1 102 ? 13.400 2.706 -1.791 1.00 87.00 102 ASN A CA 1
ATOM 805 C C . ASN A 1 102 ? 13.733 1.305 -1.256 1.00 87.00 102 ASN A C 1
ATOM 807 O O . ASN A 1 102 ? 13.057 0.797 -0.362 1.00 87.00 102 ASN A O 1
ATOM 811 N N . ASP A 1 103 ? 14.773 0.684 -1.800 1.00 84.38 103 ASP A N 1
ATOM 812 C CA . ASP A 1 103 ? 15.339 -0.605 -1.374 1.00 84.38 103 ASP A CA 1
ATOM 813 C C . ASP A 1 103 ? 16.876 -0.558 -1.263 1.00 84.38 103 ASP A C 1
ATOM 815 O O . ASP A 1 103 ? 17.542 -1.581 -1.419 1.00 84.38 103 ASP A O 1
ATOM 819 N N . THR A 1 104 ? 17.423 0.626 -0.953 1.00 86.94 104 THR A N 1
ATOM 820 C CA . THR A 1 104 ? 18.803 1.152 -1.131 1.00 86.94 104 THR A CA 1
ATOM 821 C C . THR A 1 104 ? 18.964 2.051 -2.347 1.00 86.94 104 THR A C 1
ATOM 823 O O . THR A 1 104 ? 19.837 2.920 -2.338 1.00 86.94 104 THR A O 1
ATOM 826 N N . VAL A 1 105 ? 18.093 1.909 -3.345 1.00 89.44 105 VAL A N 1
ATOM 827 C CA . VAL A 1 105 ? 17.997 2.820 -4.484 1.00 89.44 105 VAL A CA 1
ATOM 828 C C . VAL A 1 105 ? 16.589 3.399 -4.526 1.00 89.44 105 VAL A C 1
ATOM 830 O O . VAL A 1 105 ? 15.616 2.716 -4.221 1.00 89.44 105 VAL A O 1
ATOM 833 N N . ARG A 1 106 ? 16.472 4.684 -4.874 1.00 92.94 106 ARG A N 1
ATOM 834 C CA . ARG A 1 106 ? 15.172 5.318 -5.110 1.00 92.94 106 ARG A CA 1
ATOM 835 C C . ARG A 1 106 ? 14.669 4.936 -6.493 1.00 92.94 106 ARG A C 1
ATOM 837 O O . ARG A 1 106 ? 15.351 5.194 -7.480 1.00 92.94 106 ARG A O 1
ATOM 844 N N . HIS A 1 107 ? 13.463 4.394 -6.549 1.00 91.38 107 HIS A N 1
ATOM 845 C CA . HIS A 1 107 ? 12.850 3.924 -7.786 1.00 91.38 107 HIS A CA 1
ATOM 846 C C . HIS A 1 107 ? 11.977 4.990 -8.436 1.00 91.38 107 HIS A C 1
ATOM 848 O O . HIS A 1 107 ? 11.380 5.814 -7.739 1.00 91.38 107 HIS A O 1
ATOM 854 N N . ASP A 1 108 ? 11.904 4.952 -9.763 1.00 93.06 108 ASP A N 1
ATOM 855 C CA . ASP A 1 108 ? 11.099 5.812 -10.641 1.00 93.06 108 ASP A CA 1
ATOM 856 C C . ASP A 1 108 ? 10.129 5.016 -11.533 1.00 93.06 108 ASP A C 1
ATOM 858 O O . ASP A 1 108 ? 9.512 5.564 -12.448 1.00 93.06 108 ASP A O 1
ATOM 862 N N . ASP A 1 109 ? 10.000 3.716 -11.282 1.00 91.50 109 ASP A N 1
ATOM 863 C CA . ASP A 1 109 ? 9.119 2.817 -12.006 1.00 91.50 109 ASP A CA 1
ATOM 864 C C . ASP A 1 109 ? 7.658 2.954 -11.549 1.00 91.50 109 ASP A C 1
ATOM 866 O O . ASP A 1 109 ? 7.336 3.337 -10.420 1.00 91.50 109 ASP A O 1
ATOM 870 N N . LEU A 1 110 ? 6.757 2.633 -12.477 1.00 92.56 110 LEU A N 1
ATOM 871 C CA . LEU A 1 110 ? 5.342 2.437 -12.208 1.00 92.56 110 LEU A CA 1
ATOM 872 C C . LEU A 1 110 ? 5.050 0.948 -12.348 1.00 92.56 110 LEU A C 1
ATOM 874 O O . LEU A 1 110 ? 5.195 0.377 -13.431 1.00 92.56 110 LEU A O 1
ATOM 878 N N . LEU A 1 111 ? 4.654 0.325 -11.248 1.00 91.06 111 LEU A N 1
ATOM 879 C CA . LEU A 1 111 ? 4.278 -1.080 -11.192 1.00 91.06 111 LEU A CA 1
ATOM 880 C C . LEU A 1 111 ? 2.774 -1.193 -10.978 1.00 91.06 111 LEU A C 1
ATOM 882 O O . LEU A 1 111 ? 2.152 -0.307 -10.389 1.00 91.06 111 LEU A O 1
ATOM 886 N N . GLN A 1 112 ? 2.192 -2.294 -11.433 1.00 91.44 112 GLN A N 1
ATOM 887 C CA . GLN A 1 112 ? 0.803 -2.629 -11.157 1.00 91.44 112 GLN A CA 1
ATOM 888 C C . GLN A 1 112 ? 0.666 -4.080 -10.697 1.00 91.44 112 GLN A C 1
ATOM 890 O O . GLN A 1 112 ? 1.331 -4.966 -11.236 1.00 91.44 112 GLN A O 1
ATOM 895 N N . LEU A 1 113 ? -0.211 -4.310 -9.723 1.00 89.12 113 LEU A N 1
ATOM 896 C CA . LEU A 1 113 ? -0.704 -5.626 -9.333 1.00 89.12 113 LEU A CA 1
ATOM 897 C C . LEU A 1 113 ? -2.116 -5.791 -9.863 1.00 89.12 113 LEU A C 1
ATOM 899 O O . LEU A 1 113 ? -3.019 -5.064 -9.444 1.00 89.12 113 LEU A O 1
ATOM 903 N N . ASP A 1 114 ? -2.306 -6.781 -10.720 1.00 90.56 114 ASP A N 1
ATOM 904 C CA . ASP A 1 114 ? -3.630 -7.246 -11.105 1.00 90.56 114 ASP A CA 1
ATOM 905 C C . ASP A 1 114 ? -4.267 -8.013 -9.933 1.00 90.56 114 ASP A C 1
ATOM 907 O O . ASP A 1 114 ? -3.722 -9.012 -9.454 1.00 90.56 114 ASP A O 1
ATOM 911 N N . LEU A 1 115 ? -5.406 -7.540 -9.420 1.00 87.44 115 LEU A N 1
ATOM 912 C CA . LEU A 1 115 ? -6.066 -8.167 -8.274 1.00 87.44 115 LEU A CA 1
ATOM 913 C C . LEU A 1 115 ? -6.881 -9.405 -8.643 1.00 87.44 115 LEU A C 1
ATOM 915 O O . LEU A 1 115 ? -7.290 -10.118 -7.729 1.00 87.44 115 LEU A O 1
ATOM 919 N N . GLU A 1 116 ? -7.129 -9.691 -9.911 1.00 91.94 116 GLU A N 1
ATOM 920 C CA . GLU A 1 116 ? -7.748 -10.951 -10.308 1.00 91.94 116 GLU A CA 1
ATOM 921 C C . GLU A 1 116 ? -6.679 -12.040 -10.393 1.00 91.94 116 GLU A C 1
ATOM 923 O O . GLU A 1 116 ? -6.761 -13.056 -9.701 1.00 91.94 116 GLU A O 1
ATOM 928 N N . THR A 1 117 ? -5.620 -11.780 -11.158 1.00 92.19 117 THR A N 1
ATOM 929 C CA . THR A 1 117 ? -4.569 -12.770 -11.435 1.00 92.19 117 THR A CA 1
ATOM 930 C C . THR A 1 117 ? -3.484 -12.833 -10.358 1.00 92.19 117 THR A C 1
ATOM 932 O O . THR A 1 117 ? -2.744 -13.812 -10.285 1.00 92.19 117 THR A O 1
ATOM 935 N N . LYS A 1 118 ? -3.392 -11.813 -9.494 1.00 87.38 118 LYS A N 1
ATOM 936 C CA . LYS A 1 118 ? -2.333 -11.637 -8.479 1.00 87.38 118 LYS A CA 1
ATOM 937 C C . LYS A 1 118 ? -0.926 -11.557 -9.084 1.00 87.38 118 LYS A C 1
ATOM 939 O O . LYS A 1 118 ? 0.052 -11.952 -8.443 1.00 87.38 118 LYS A O 1
ATOM 944 N N . VAL A 1 119 ? -0.822 -11.043 -10.307 1.00 87.56 119 VAL A N 1
ATOM 945 C CA . VAL A 1 119 ? 0.443 -10.885 -11.031 1.00 87.56 119 VAL A CA 1
ATOM 946 C C . VAL A 1 119 ? 0.888 -9.426 -10.991 1.00 87.56 119 VAL A C 1
ATOM 948 O O . VAL A 1 119 ? 0.131 -8.522 -11.349 1.00 87.56 119 VAL A O 1
ATOM 951 N N . TRP A 1 120 ? 2.128 -9.202 -10.562 1.00 88.19 120 TRP A N 1
ATOM 952 C CA . TRP A 1 120 ? 2.814 -7.923 -10.699 1.00 88.19 120 TRP A CA 1
ATOM 953 C C . TRP A 1 120 ? 3.409 -7.766 -12.097 1.00 88.19 120 TRP A C 1
ATOM 955 O O . TRP A 1 120 ? 3.979 -8.705 -12.653 1.00 88.19 120 TRP A O 1
ATOM 965 N N . SER A 1 121 ? 3.335 -6.552 -12.629 1.00 88.88 121 SER A N 1
ATOM 966 C CA . SER A 1 121 ? 3.959 -6.178 -13.900 1.00 88.88 121 SER A CA 1
ATOM 967 C C . SER A 1 121 ? 4.344 -4.704 -13.910 1.00 88.88 121 SER A C 1
ATOM 969 O O . SER A 1 121 ? 3.638 -3.875 -13.328 1.00 88.88 121 SER A O 1
ATOM 971 N N . ARG A 1 122 ? 5.419 -4.357 -14.614 1.00 90.75 122 ARG A N 1
ATOM 972 C CA . ARG A 1 122 ?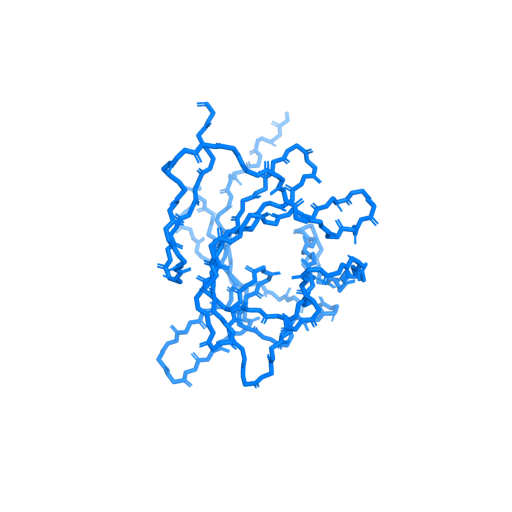 5.763 -2.969 -14.920 1.00 90.75 122 ARG A CA 1
ATOM 973 C C . ARG A 1 122 ? 4.818 -2.366 -15.955 1.00 90.75 122 ARG A C 1
ATOM 975 O O . ARG A 1 122 ? 4.554 -2.950 -17.004 1.00 90.75 122 ARG A O 1
ATOM 982 N N . VAL A 1 123 ? 4.358 -1.151 -15.678 1.00 92.12 123 VAL A N 1
ATOM 983 C CA . VAL A 1 123 ? 3.572 -0.350 -16.615 1.00 92.12 123 VAL A CA 1
ATOM 984 C C . VAL A 1 123 ? 4.523 0.362 -17.572 1.00 92.12 123 VAL A C 1
ATOM 986 O O . VAL A 1 123 ? 5.479 1.016 -17.148 1.00 92.12 123 VAL A O 1
ATOM 989 N N . ALA A 1 124 ? 4.261 0.256 -18.874 1.00 90.44 124 ALA A N 1
ATOM 990 C CA . ALA A 1 124 ? 4.967 1.048 -19.872 1.00 90.44 124 ALA A CA 1
ATOM 991 C C . ALA A 1 124 ? 4.545 2.519 -19.745 1.00 90.44 124 ALA A C 1
ATOM 993 O O . ALA A 1 124 ? 3.393 2.872 -19.993 1.00 90.44 124 ALA A O 1
ATOM 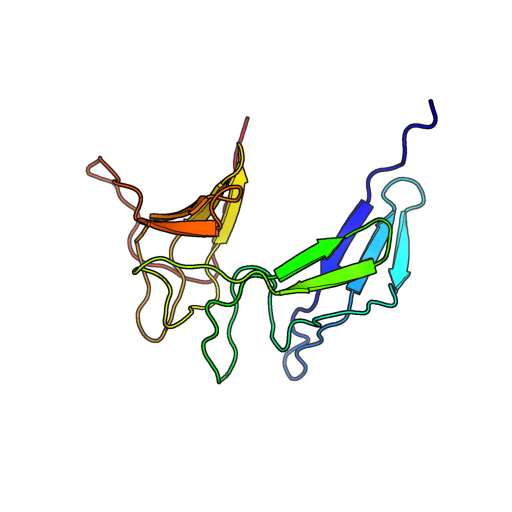994 N N . VAL A 1 125 ? 5.480 3.376 -19.335 1.00 89.38 125 VAL A N 1
ATOM 995 C CA . VAL A 1 125 ? 5.253 4.820 -19.205 1.00 89.38 125 VAL A CA 1
ATOM 996 C C . VAL A 1 125 ? 5.806 5.525 -20.440 1.00 89.38 125 VAL A C 1
ATOM 998 O O . VAL A 1 125 ? 6.916 5.239 -20.889 1.00 89.38 125 VAL A O 1
ATOM 1001 N N . HIS A 1 126 ? 5.033 6.460 -20.988 1.00 86.88 126 HIS A N 1
ATOM 1002 C CA . HIS A 1 126 ? 5.414 7.266 -22.144 1.00 86.88 126 HIS A CA 1
ATOM 1003 C C . HIS A 1 126 ? 5.379 8.752 -21.784 1.00 86.88 126 HIS A C 1
ATOM 1005 O O . HIS A 1 126 ? 4.461 9.209 -21.107 1.00 86.88 126 HIS A O 1
ATOM 1011 N N . GLY A 1 127 ? 6.358 9.514 -22.269 1.00 82.06 127 GLY A N 1
ATOM 1012 C CA . GLY A 1 127 ? 6.469 10.950 -22.014 1.00 82.06 127 GLY A CA 1
ATOM 1013 C C . GLY A 1 127 ? 7.902 11.361 -21.696 1.00 82.06 127 GLY A C 1
ATOM 1014 O O . GLY A 1 127 ? 8.736 10.521 -21.367 1.00 82.06 127 GLY A O 1
ATOM 1015 N N . LYS A 1 128 ? 8.200 12.656 -21.833 1.00 76.25 128 LYS A N 1
ATOM 1016 C CA . LYS A 1 128 ? 9.530 13.203 -21.513 1.00 76.25 128 LYS A CA 1
ATOM 1017 C C . LYS A 1 128 ? 9.684 13.574 -20.035 1.00 76.25 128 LYS A C 1
ATOM 1019 O O . LYS A 1 128 ? 10.803 13.576 -19.538 1.00 76.25 128 LYS A O 1
ATOM 1024 N N . ASP A 1 129 ? 8.575 13.816 -19.339 1.00 86.00 129 ASP A N 1
ATOM 1025 C CA . ASP A 1 129 ? 8.556 14.374 -17.982 1.00 86.00 129 ASP A CA 1
ATOM 1026 C C . ASP A 1 129 ? 8.218 13.320 -16.914 1.00 86.00 129 ASP A C 1
ATOM 1028 O O . ASP A 1 129 ? 7.415 13.556 -16.008 1.00 86.00 129 ASP A O 1
ATOM 1032 N N . CYS A 1 130 ? 8.814 12.127 -17.018 1.00 88.06 130 CYS A N 1
ATOM 1033 C CA . CYS A 1 130 ? 8.703 11.125 -15.959 1.00 88.06 130 CYS A CA 1
ATOM 1034 C C . CYS A 1 130 ? 9.374 11.657 -14.681 1.00 88.06 130 CYS A C 1
ATOM 1036 O O . CYS A 1 130 ? 10.519 12.117 -14.744 1.00 88.06 130 CYS A O 1
ATOM 1038 N N . PRO A 1 131 ? 8.709 11.608 -13.513 1.00 93.25 131 PRO A N 1
ATOM 1039 C CA . PRO A 1 131 ? 9.342 12.068 -12.290 1.00 93.25 131 PRO A CA 1
ATOM 1040 C C . PRO A 1 131 ? 10.569 11.187 -11.965 1.00 93.25 131 PRO A C 1
ATOM 1042 O O . PRO A 1 131 ? 10.519 9.979 -12.187 1.00 93.25 131 PRO A O 1
ATOM 1045 N N . PRO A 1 132 ? 11.669 11.748 -11.425 1.00 93.81 132 PRO A N 1
ATOM 1046 C CA . PRO A 1 132 ? 12.794 10.948 -10.944 1.00 93.81 132 PRO A CA 1
ATOM 1047 C C . PRO A 1 132 ? 12.423 10.154 -9.694 1.00 93.81 132 PRO A C 1
ATOM 1049 O O . PRO A 1 132 ? 11.455 10.492 -8.994 1.00 93.81 132 PRO A O 1
ATOM 1052 N N . GLY A 1 133 ? 13.257 9.161 -9.387 1.00 94.69 133 GLY A N 1
ATOM 1053 C CA . GLY A 1 133 ? 12.984 8.215 -8.321 1.00 94.69 133 GLY A CA 1
ATOM 1054 C C . GLY A 1 133 ? 12.925 8.849 -6.937 1.00 94.69 133 GLY A C 1
ATOM 1055 O O . GLY A 1 133 ? 13.719 9.733 -6.602 1.00 94.69 133 GLY A O 1
ATOM 1056 N N . ARG A 1 134 ? 11.951 8.419 -6.128 1.00 95.38 134 ARG A N 1
ATOM 1057 C CA . ARG A 1 134 ? 11.594 9.082 -4.862 1.00 95.38 134 ARG A CA 1
ATOM 1058 C C . ARG A 1 134 ? 10.903 8.159 -3.864 1.00 95.38 134 ARG A C 1
ATOM 1060 O O . ARG A 1 134 ? 10.201 7.227 -4.240 1.00 95.38 134 ARG A O 1
ATOM 1067 N N . ASP A 1 135 ? 11.027 8.494 -2.589 1.00 93.75 135 ASP A N 1
ATOM 1068 C CA . ASP A 1 135 ? 10.376 7.862 -1.443 1.00 93.75 135 ASP A CA 1
ATOM 1069 C C . ASP A 1 135 ? 9.647 8.913 -0.576 1.00 93.75 135 ASP A C 1
ATOM 1071 O O . ASP A 1 135 ? 9.779 10.113 -0.807 1.00 93.75 135 ASP A O 1
ATOM 1075 N N . PHE A 1 136 ? 8.810 8.470 0.368 1.00 90.38 136 PHE A N 1
ATOM 1076 C CA . PHE A 1 136 ? 8.029 9.310 1.304 1.00 90.38 136 PHE A CA 1
ATOM 1077 C C . PHE A 1 136 ? 7.061 10.304 0.644 1.00 90.38 136 PHE A C 1
ATOM 1079 O O . PHE A 1 136 ? 6.683 11.319 1.229 1.00 90.38 136 PHE A O 1
ATOM 1086 N N . HIS A 1 137 ? 6.644 10.013 -0.582 1.00 93.06 137 HIS A N 1
ATOM 1087 C CA . HIS A 1 137 ? 5.705 10.825 -1.340 1.00 93.06 137 HIS A CA 1
ATOM 1088 C C . HIS A 1 137 ? 4.273 10.298 -1.181 1.00 93.06 137 HIS A C 1
ATOM 1090 O O . HIS A 1 137 ? 4.052 9.149 -0.802 1.00 93.06 137 HIS A O 1
ATOM 1096 N N . ALA A 1 138 ? 3.294 11.142 -1.501 1.00 92.56 138 ALA A N 1
ATOM 1097 C CA . ALA A 1 138 ? 1.887 10.766 -1.547 1.00 92.56 138 ALA A CA 1
ATOM 1098 C C . ALA A 1 138 ? 1.414 10.650 -3.000 1.00 92.56 138 ALA A C 1
ATOM 1100 O O . ALA A 1 138 ? 1.845 11.419 -3.861 1.00 92.56 138 ALA A O 1
ATOM 1101 N N . ALA A 1 139 ? 0.490 9.725 -3.250 1.00 91.50 139 ALA A N 1
ATOM 1102 C CA . ALA A 1 139 ? -0.238 9.629 -4.507 1.00 91.50 139 ALA A CA 1
ATOM 1103 C C . ALA A 1 139 ? -1.737 9.557 -4.235 1.00 91.50 139 ALA A C 1
ATOM 1105 O O . ALA A 1 139 ? -2.187 9.032 -3.217 1.00 91.50 139 ALA A O 1
ATOM 1106 N N . VAL A 1 140 ? -2.511 10.098 -5.167 1.00 93.44 140 VAL A N 1
ATOM 1107 C CA . VAL A 1 140 ? -3.968 10.041 -5.157 1.00 93.44 140 VAL A CA 1
ATOM 1108 C C . VAL A 1 140 ? -4.451 9.932 -6.592 1.00 93.44 140 VAL A C 1
ATOM 1110 O O . VAL A 1 140 ? -3.888 10.549 -7.495 1.00 93.44 140 VAL A O 1
ATOM 1113 N N . LEU A 1 141 ? -5.516 9.166 -6.800 1.00 90.00 141 LEU A N 1
ATOM 1114 C CA . LEU A 1 141 ? -6.245 9.184 -8.058 1.00 90.00 141 LEU A CA 1
ATOM 1115 C C . LEU A 1 141 ? -7.390 10.177 -7.951 1.00 90.00 141 LEU A C 1
ATOM 1117 O O . LEU A 1 141 ? -8.271 10.046 -7.099 1.00 90.00 141 LEU A O 1
ATOM 1121 N N . ARG A 1 142 ? -7.375 11.175 -8.831 1.00 87.19 142 ARG A N 1
ATOM 1122 C CA . ARG A 1 142 ? -8.482 12.112 -8.990 1.00 87.19 142 ARG A CA 1
ATOM 1123 C C . ARG A 1 142 ? -9.442 11.562 -10.045 1.00 87.19 142 ARG A C 1
ATOM 1125 O O . ARG A 1 142 ? -8.996 11.137 -11.106 1.00 87.19 142 ARG A O 1
ATOM 1132 N N . LYS A 1 143 ? -10.735 11.542 -9.716 1.00 66.00 143 LYS A N 1
ATOM 1133 C CA . LYS A 1 143 ? -11.815 11.264 -10.672 1.00 66.00 143 LYS A CA 1
ATOM 1134 C C . LYS A 1 143 ? -12.070 12.470 -11.564 1.00 66.00 143 LYS A C 1
ATOM 1136 O O . LYS A 1 143 ? -11.942 13.604 -11.046 1.00 66.00 143 LYS A O 1
#

InterPro domains:
  IPR015915 Kelch-type beta-propeller [G3DSA:2.120.10.80] (3-51)
  IPR015915 Kelch-type beta-propeller [G3DSA:2.120.10.80] (52-143)
  IPR015915 Kelch-type beta-propeller [SSF117281] (7-141)

Secondary structure (DSSP, 8-state):
---PPPEEEEE----SS-----EEEEETTTTEEEEEP-EES---SS-TTS---SS----EEEEETTTTEEEEE--B-SS-TT--BS-EEEEETTEEEEE--BSSSB---EEEEETTT-BEEE----SS-PPPP-SS-------

Sequence (143 aa):
MKVSCPCLYVWGGTHGTNYPTDMYRFDLCTKQWEYLITTGDLPCGRYIVGGSGINRYGDVFTFHFGTNVWRKVLCSGTDLSDGRYAHSAVLRDGYIYLYGGNDTVRHDDLLQLDLETKVWSRVAVHGKDCPPGRDFHAAVLRK